Protein AF-M4C6X8-F1 (afdb_monomer_lite)

Sequence (72 aa):
IPATVFFVNGQHMKVDYGTPDHTKFIGAFRTKQDFIDLVEVIYRGARHGKLIVNCPIEKSHIPQYDLIYKDI

Structure (mmCIF, N/CA/C/O backbone):
data_AF-M4C6X8-F1
#
_entry.id   AF-M4C6X8-F1
#
loop_
_atom_site.group_PDB
_atom_site.id
_atom_site.type_symbol
_atom_site.label_atom_id
_atom_site.label_alt_id
_atom_site.label_comp_id
_atom_site.label_asym_id
_atom_site.label_entity_id
_atom_site.label_seq_id
_atom_site.pdbx_PDB_ins_code
_atom_site.Cartn_x
_atom_site.Cartn_y
_atom_site.Cartn_z
_atom_site.occupancy
_atom_site.B_iso_or_equiv
_atom_site.auth_seq_id
_atom_site.auth_comp_id
_atom_site.auth_asym_id
_atom_site.auth_atom_id
_atom_site.pdbx_PDB_model_num
ATOM 1 N N . ILE A 1 1 ? 6.428 12.559 -10.822 1.00 78.69 1 ILE A N 1
ATOM 2 C CA . ILE A 1 1 ? 5.925 11.175 -10.627 1.00 78.69 1 ILE A CA 1
ATOM 3 C C . ILE A 1 1 ? 4.719 11.270 -9.698 1.00 78.69 1 ILE A C 1
ATOM 5 O O . ILE A 1 1 ? 4.822 12.030 -8.739 1.00 78.69 1 ILE A O 1
ATOM 9 N N . PRO A 1 2 ? 3.578 10.620 -9.991 1.00 93.19 2 PRO A N 1
ATOM 10 C CA . PRO A 1 2 ? 2.422 10.665 -9.098 1.00 93.19 2 PRO A CA 1
ATOM 11 C C . PRO A 1 2 ? 2.758 10.050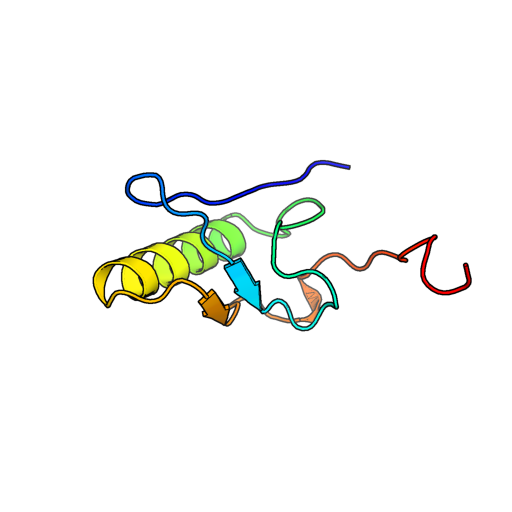 -7.733 1.00 93.19 2 PRO A C 1
ATOM 13 O O . PRO A 1 2 ? 3.559 9.119 -7.643 1.00 93.19 2 PRO A O 1
ATOM 16 N N . ALA A 1 3 ? 2.134 10.585 -6.688 1.00 95.38 3 ALA A N 1
ATOM 17 C CA . ALA A 1 3 ? 2.192 10.049 -5.337 1.00 95.38 3 ALA A CA 1
ATOM 18 C C . ALA A 1 3 ? 0.764 9.876 -4.816 1.00 95.38 3 ALA A C 1
ATOM 20 O O . ALA A 1 3 ? -0.030 10.817 -4.858 1.00 95.38 3 ALA A O 1
ATOM 21 N N . THR A 1 4 ? 0.439 8.682 -4.333 1.00 97.62 4 THR A N 1
ATOM 22 C CA . THR A 1 4 ? -0.892 8.352 -3.814 1.00 97.62 4 THR A CA 1
ATOM 23 C C . THR A 1 4 ? -0.808 8.103 -2.314 1.00 97.62 4 THR A C 1
ATOM 25 O O . THR A 1 4 ? 0.015 7.314 -1.852 1.00 97.62 4 THR A O 1
ATOM 28 N N . VAL A 1 5 ? -1.662 8.783 -1.550 1.00 98.31 5 VAL A N 1
ATOM 29 C CA . VAL A 1 5 ? -1.765 8.663 -0.090 1.00 98.31 5 VAL A CA 1
ATOM 30 C C . VAL A 1 5 ? -3.160 8.159 0.252 1.00 98.31 5 VAL A C 1
ATOM 32 O O . VAL A 1 5 ? -4.139 8.596 -0.352 1.00 98.31 5 VAL A O 1
ATOM 35 N N . PHE A 1 6 ? -3.255 7.254 1.223 1.00 98.56 6 PHE A N 1
ATOM 36 C CA . PHE A 1 6 ? -4.514 6.634 1.615 1.00 98.56 6 PHE A CA 1
ATOM 37 C C . PHE A 1 6 ? -4.968 7.128 2.987 1.00 98.56 6 PHE A C 1
ATOM 39 O O . PHE A 1 6 ? -4.185 7.172 3.936 1.00 98.56 6 PHE A O 1
ATOM 46 N N . PHE A 1 7 ? -6.251 7.466 3.095 1.00 98.56 7 PHE A N 1
ATOM 47 C CA . PHE A 1 7 ? -6.898 7.822 4.353 1.00 98.56 7 PHE A CA 1
ATOM 48 C C . PHE A 1 7 ? -8.183 7.019 4.523 1.00 98.56 7 PHE A C 1
ATOM 50 O O . PHE A 1 7 ? -8.954 6.871 3.576 1.00 98.56 7 PHE A O 1
ATOM 57 N N . VAL A 1 8 ? -8.433 6.538 5.740 1.00 98.19 8 VAL A N 1
ATOM 58 C CA . VAL A 1 8 ? -9.704 5.914 6.128 1.00 98.19 8 VAL A CA 1
ATOM 59 C C . VAL A 1 8 ? -10.173 6.595 7.407 1.00 98.19 8 VAL A C 1
ATOM 61 O O . VAL A 1 8 ? -9.430 6.658 8.380 1.00 98.19 8 VAL A O 1
ATOM 64 N N . ASN A 1 9 ? -11.385 7.158 7.399 1.00 96.56 9 ASN A N 1
ATOM 65 C CA . ASN A 1 9 ? -11.951 7.909 8.531 1.00 96.56 9 ASN A CA 1
ATOM 66 C C . ASN A 1 9 ? -11.019 9.014 9.076 1.00 96.56 9 ASN A C 1
ATOM 68 O O . ASN A 1 9 ? -10.894 9.198 10.283 1.00 96.56 9 ASN A O 1
ATOM 72 N N . GLY A 1 10 ? -10.323 9.726 8.183 1.00 97.12 10 GLY A N 1
ATOM 73 C CA . GLY A 1 10 ? -9.381 10.793 8.548 1.00 97.12 10 GLY A CA 1
ATOM 74 C C . GLY A 1 10 ? -8.031 10.308 9.091 1.00 97.12 10 GLY A C 1
ATOM 75 O O . GLY A 1 10 ? -7.148 11.128 9.327 1.00 97.12 10 GLY A O 1
ATOM 76 N N . GLN A 1 11 ? -7.829 8.997 9.246 1.00 97.69 11 GLN A N 1
ATOM 77 C CA . GLN A 1 11 ? -6.549 8.424 9.653 1.00 97.69 11 GLN A CA 1
ATOM 78 C C . GLN A 1 11 ? -5.691 8.101 8.432 1.00 97.69 11 GLN A C 1
ATOM 80 O O . GLN A 1 11 ? -6.162 7.484 7.476 1.00 97.69 11 GLN A O 1
ATOM 85 N N . HIS A 1 12 ? -4.424 8.521 8.470 1.00 98.25 12 HIS A N 1
ATOM 86 C CA . HIS A 1 12 ? -3.441 8.207 7.435 1.00 98.25 12 HIS A CA 1
ATOM 87 C C . HIS A 1 12 ? -3.063 6.727 7.501 1.00 98.25 12 HIS A C 1
ATOM 89 O O . HIS A 1 12 ? -2.529 6.259 8.507 1.00 98.25 12 HIS A O 1
ATOM 95 N N . MET A 1 13 ? -3.323 6.009 6.413 1.00 98.69 13 MET A N 1
ATOM 96 C CA . MET A 1 13 ? -2.979 4.603 6.262 1.00 98.69 13 MET A CA 1
ATOM 97 C C . MET A 1 13 ? -1.596 4.474 5.633 1.00 98.69 13 MET A C 1
ATOM 99 O O . MET A 1 13 ? -1.369 4.916 4.503 1.00 98.69 13 MET A O 1
ATOM 103 N N . LYS A 1 14 ? -0.678 3.840 6.362 1.00 98.62 14 LYS A N 1
ATOM 104 C CA . LYS A 1 14 ? 0.641 3.465 5.850 1.00 98.62 14 LYS A CA 1
ATOM 105 C C . LYS A 1 14 ? 0.582 2.087 5.204 1.00 98.62 14 LYS A C 1
ATOM 107 O O . LYS A 1 14 ? -0.234 1.243 5.575 1.00 98.62 14 LYS A O 1
ATOM 112 N N . VAL A 1 15 ? 1.484 1.841 4.268 1.00 98.44 15 VAL A N 1
ATOM 113 C CA . VAL A 1 15 ? 1.614 0.537 3.623 1.00 98.44 15 VAL A CA 1
ATOM 114 C C . VAL A 1 15 ? 3.087 0.179 3.517 1.00 98.44 15 VAL A C 1
ATOM 116 O O . VAL A 1 15 ? 3.887 0.976 3.037 1.00 98.44 15 VAL A O 1
ATOM 119 N N . ASP A 1 16 ? 3.439 -1.018 3.964 1.00 97.75 16 ASP A N 1
ATOM 120 C CA . ASP A 1 16 ? 4.759 -1.596 3.752 1.00 97.75 16 ASP A CA 1
ATOM 121 C C . ASP A 1 16 ? 4.837 -2.186 2.335 1.00 97.75 16 ASP A C 1
ATOM 123 O O . ASP A 1 16 ? 4.242 -3.226 2.040 1.00 97.75 16 ASP A O 1
ATOM 127 N N . TYR A 1 17 ? 5.551 -1.487 1.451 1.00 95.25 17 T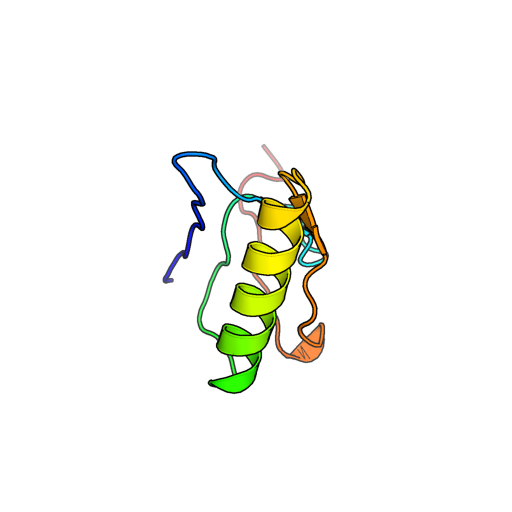YR A N 1
ATOM 128 C CA . TYR A 1 17 ? 5.818 -1.903 0.069 1.00 95.25 17 TYR A CA 1
ATOM 129 C C . TYR A 1 17 ? 7.147 -2.668 -0.079 1.00 95.25 17 TYR A C 1
ATOM 131 O O . TYR A 1 17 ? 7.557 -2.981 -1.195 1.00 95.25 17 TYR A O 1
ATOM 139 N N . GLY A 1 18 ? 7.867 -2.923 1.019 1.00 91.75 18 GLY A N 1
ATOM 140 C CA . GLY A 1 18 ? 9.265 -3.354 0.986 1.00 91.75 18 GLY A CA 1
ATOM 141 C C . GLY A 1 18 ? 10.243 -2.248 0.566 1.00 91.75 18 GLY A C 1
ATOM 142 O O . GLY A 1 18 ? 11.387 -2.546 0.226 1.00 91.75 18 GLY A O 1
ATOM 143 N N . THR A 1 19 ? 9.800 -0.986 0.576 1.00 89.88 19 THR A N 1
ATOM 144 C CA . THR A 1 19 ? 10.605 0.216 0.307 1.00 89.88 19 THR A CA 1
ATOM 145 C C . THR A 1 19 ? 10.781 1.040 1.585 1.00 89.88 19 THR A C 1
ATOM 147 O O . THR A 1 19 ? 9.940 0.939 2.467 1.00 89.88 19 THR A O 1
ATOM 150 N N . PRO A 1 20 ? 11.790 1.924 1.697 1.00 89.69 20 PRO A N 1
ATOM 151 C CA . PRO A 1 20 ? 12.019 2.694 2.928 1.00 89.69 20 PRO A CA 1
ATOM 152 C C . PRO A 1 20 ? 10.888 3.659 3.322 1.00 89.69 20 PRO A C 1
ATOM 154 O O . PRO A 1 20 ? 10.808 4.068 4.478 1.00 89.69 20 PRO A O 1
ATOM 157 N N . ASP A 1 21 ? 10.044 4.066 2.372 1.00 92.19 21 ASP A N 1
ATOM 158 C CA . ASP A 1 21 ? 8.908 4.952 2.619 1.00 92.19 21 ASP A CA 1
ATOM 159 C C . ASP A 1 21 ? 7.583 4.180 2.566 1.00 92.19 21 ASP A C 1
ATOM 161 O O . ASP A 1 21 ? 7.253 3.559 1.558 1.00 92.19 21 ASP A O 1
ATOM 165 N N . HIS A 1 22 ? 6.821 4.240 3.661 1.00 96.50 22 HIS A N 1
ATOM 166 C CA . HIS A 1 22 ? 5.514 3.587 3.813 1.00 96.50 22 HIS A CA 1
ATOM 167 C C . HIS A 1 22 ? 4.340 4.580 3.770 1.00 96.50 22 HIS A C 1
ATOM 169 O O . HIS A 1 22 ? 3.186 4.208 3.977 1.00 96.50 22 HIS A O 1
ATOM 175 N N . THR A 1 23 ? 4.616 5.874 3.594 1.00 97.25 23 THR A N 1
ATOM 176 C CA . THR A 1 23 ? 3.622 6.951 3.743 1.00 97.25 23 THR A CA 1
ATOM 177 C C . THR A 1 23 ? 2.794 7.189 2.487 1.00 97.25 23 THR A C 1
ATOM 179 O O . THR A 1 23 ? 1.694 7.738 2.568 1.00 97.25 23 THR A O 1
ATOM 182 N N . LYS A 1 24 ? 3.317 6.784 1.332 1.00 96.06 24 LYS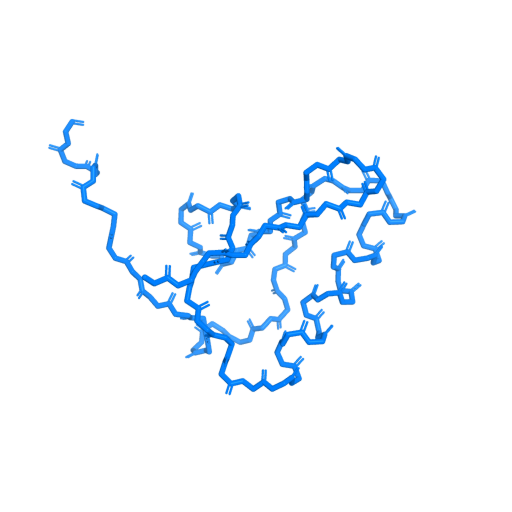 A N 1
ATOM 183 C CA . LYS A 1 24 ? 2.742 7.034 0.013 1.00 96.06 24 LYS A CA 1
ATOM 184 C C . LYS A 1 24 ? 3.190 5.964 -0.971 1.00 96.06 24 LYS A C 1
ATOM 186 O O . LYS A 1 24 ? 4.305 5.465 -0.875 1.00 96.06 24 LYS A O 1
ATOM 191 N N . PHE A 1 25 ? 2.329 5.645 -1.926 1.00 96.56 25 PHE A N 1
ATOM 192 C CA . PHE A 1 25 ? 2.711 4.883 -3.107 1.00 96.56 25 PHE A CA 1
ATOM 193 C C . PHE A 1 25 ? 3.311 5.849 -4.132 1.00 96.56 25 PHE A C 1
ATOM 195 O O . PHE A 1 25 ? 2.667 6.840 -4.486 1.00 96.56 25 PHE A O 1
ATOM 202 N N . ILE A 1 26 ? 4.534 5.588 -4.592 1.00 94.44 26 ILE A N 1
ATOM 203 C CA . ILE A 1 26 ? 5.218 6.405 -5.601 1.00 94.44 26 ILE A CA 1
ATOM 204 C C . ILE A 1 26 ? 5.137 5.706 -6.955 1.00 94.44 26 ILE A C 1
ATOM 206 O O . ILE A 1 26 ? 5.549 4.559 -7.089 1.00 94.44 26 ILE A O 1
ATOM 210 N N . GLY A 1 27 ? 4.656 6.418 -7.973 1.00 93.56 27 GLY A N 1
ATOM 211 C CA . GLY A 1 27 ? 4.539 5.895 -9.333 1.00 93.56 27 GLY A CA 1
ATOM 212 C C . GLY A 1 27 ? 3.129 5.443 -9.696 1.00 93.56 27 GLY A C 1
ATOM 213 O O .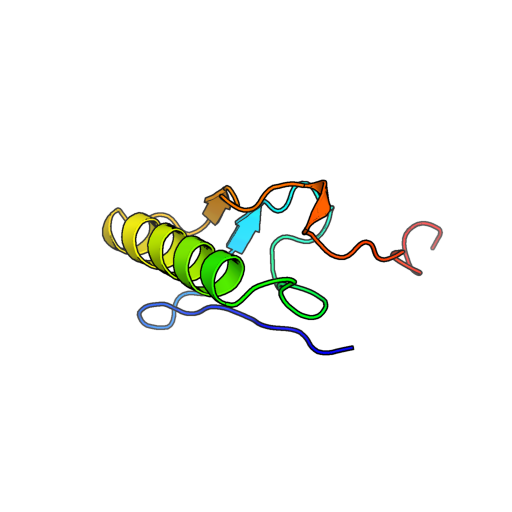 GLY A 1 27 ? 2.153 5.754 -9.015 1.00 93.56 27 GLY A O 1
ATOM 214 N N . ALA A 1 28 ? 3.023 4.762 -10.834 1.00 94.75 28 ALA A N 1
ATOM 215 C CA . ALA A 1 28 ? 1.766 4.236 -11.350 1.00 94.75 28 ALA A CA 1
ATOM 216 C C . ALA A 1 28 ? 1.668 2.729 -11.086 1.00 94.75 28 ALA A C 1
ATOM 218 O O . ALA A 1 28 ? 2.675 2.024 -11.106 1.00 94.75 28 ALA A O 1
ATOM 219 N N . PHE A 1 29 ? 0.447 2.241 -10.874 1.00 96.56 29 PHE A N 1
ATOM 220 C CA . PHE A 1 29 ? 0.169 0.809 -10.789 1.00 96.56 29 PHE A CA 1
ATOM 221 C C . PHE A 1 29 ? 0.357 0.154 -12.160 1.00 96.56 29 PHE A C 1
ATOM 223 O O . PHE A 1 29 ? -0.060 0.716 -13.176 1.00 96.56 29 PHE A O 1
ATOM 230 N N . ARG A 1 30 ? 0.965 -1.038 -12.191 1.00 96.94 30 ARG A N 1
ATOM 231 C CA . ARG A 1 30 ? 1.189 -1.794 -13.433 1.00 96.94 30 ARG A CA 1
ATOM 232 C C . ARG A 1 30 ? -0.132 -2.248 -14.050 1.00 96.94 30 ARG A C 1
ATOM 234 O O . ARG A 1 30 ? -0.311 -2.154 -15.263 1.00 96.94 30 ARG A O 1
ATOM 241 N N . THR A 1 31 ? -1.052 -2.733 -13.223 1.00 98.06 31 THR A N 1
ATOM 242 C CA . THR A 1 31 ? -2.377 -3.188 -13.645 1.00 98.06 31 THR A CA 1
ATOM 243 C C . THR A 1 31 ? -3.479 -2.553 -12.802 1.00 98.06 31 THR A C 1
ATOM 245 O O . THR A 1 31 ? -3.254 -2.058 -11.698 1.00 98.06 31 THR A O 1
ATOM 248 N N . LYS A 1 32 ? -4.715 -2.592 -13.313 1.00 98.25 32 LYS A N 1
ATOM 249 C CA . LYS A 1 32 ? -5.894 -2.185 -12.533 1.00 98.25 32 LYS A CA 1
ATOM 250 C C . LYS A 1 32 ? -6.100 -3.079 -11.306 1.00 98.25 32 LYS A C 1
ATOM 252 O O . LYS A 1 32 ? -6.565 -2.583 -10.287 1.00 98.25 32 LYS A O 1
ATOM 257 N N . GLN A 1 33 ? -5.755 -4.364 -11.411 1.00 98.31 33 GLN A N 1
ATOM 258 C CA . GLN A 1 33 ? -5.928 -5.323 -10.323 1.00 98.31 33 GLN A CA 1
ATOM 259 C C . GLN A 1 33 ? -4.986 -5.014 -9.155 1.00 98.31 33 GLN A C 1
ATOM 261 O O . GLN A 1 33 ? -5.457 -4.965 -8.028 1.00 98.31 33 GLN A O 1
ATOM 266 N N . ASP A 1 34 ? -3.724 -4.655 -9.426 1.00 98.25 34 ASP A N 1
ATOM 267 C CA . ASP A 1 34 ? -2.769 -4.252 -8.379 1.00 98.25 34 ASP A CA 1
ATOM 268 C C . ASP A 1 34 ? -3.331 -3.114 -7.505 1.00 98.25 34 ASP A C 1
ATOM 270 O O . ASP A 1 34 ? -3.210 -3.123 -6.280 1.00 98.25 34 ASP A O 1
ATOM 274 N N . PHE A 1 35 ? -3.987 -2.130 -8.132 1.00 98.19 35 PHE A N 1
ATOM 275 C CA . PHE A 1 35 ? -4.631 -1.035 -7.408 1.00 98.19 35 PHE A CA 1
ATOM 276 C C . PHE A 1 35 ? -5.818 -1.513 -6.560 1.00 98.19 35 PHE A C 1
ATOM 278 O O . PHE A 1 35 ? -5.942 -1.117 -5.401 1.00 98.19 35 PHE A O 1
ATOM 285 N N . ILE A 1 36 ? -6.684 -2.358 -7.128 1.00 98.69 36 ILE A N 1
ATOM 286 C CA . ILE A 1 36 ? -7.859 -2.905 -6.435 1.00 98.69 36 ILE A CA 1
ATOM 287 C C . ILE A 1 36 ? -7.428 -3.725 -5.213 1.00 98.69 36 ILE A C 1
ATOM 289 O O . ILE A 1 36 ? -7.950 -3.495 -4.121 1.00 98.69 36 ILE A O 1
ATOM 293 N N . ASP A 1 37 ? -6.446 -4.612 -5.374 1.00 98.69 37 ASP A N 1
ATOM 294 C CA . ASP A 1 37 ? -5.941 -5.485 -4.310 1.00 98.69 37 ASP A CA 1
ATOM 295 C C . ASP A 1 37 ? -5.337 -4.669 -3.163 1.00 98.69 37 ASP A C 1
ATOM 297 O O . ASP A 1 37 ? -5.611 -4.915 -1.985 1.00 98.69 37 ASP A O 1
ATOM 301 N N . LEU A 1 38 ? -4.553 -3.636 -3.490 1.00 98.50 38 LEU A N 1
ATOM 302 C CA . LEU A 1 38 ? -3.990 -2.744 -2.481 1.00 98.50 38 LEU A CA 1
ATOM 303 C C . LEU A 1 38 ? -5.089 -2.020 -1.689 1.00 98.50 38 LEU A C 1
ATOM 305 O O . LEU A 1 38 ? -5.036 -1.978 -0.457 1.00 98.50 38 LEU A O 1
ATOM 309 N N . VAL A 1 39 ? -6.096 -1.472 -2.374 1.00 98.56 39 VAL A N 1
ATOM 310 C CA . VAL A 1 39 ? -7.226 -0.793 -1.723 1.00 98.56 39 VAL A CA 1
ATOM 311 C C . VAL A 1 39 ? -8.016 -1.761 -0.838 1.00 98.56 39 VAL A C 1
ATOM 313 O O . VAL A 1 39 ? -8.394 -1.389 0.275 1.00 98.56 39 VAL A O 1
ATOM 316 N N . GLU A 1 40 ? -8.228 -3.004 -1.278 1.00 98.69 40 GLU A N 1
ATOM 317 C CA . GLU A 1 40 ? -8.897 -4.037 -0.484 1.00 98.69 40 GLU A CA 1
ATOM 318 C C . GLU A 1 40 ? -8.152 -4.305 0.831 1.00 98.69 40 GLU A C 1
ATOM 320 O O . GLU A 1 40 ? -8.760 -4.291 1.907 1.00 98.69 40 GLU A O 1
ATOM 325 N N . VAL A 1 41 ? -6.834 -4.511 0.767 1.00 98.56 41 VAL A N 1
ATOM 326 C CA . VAL A 1 41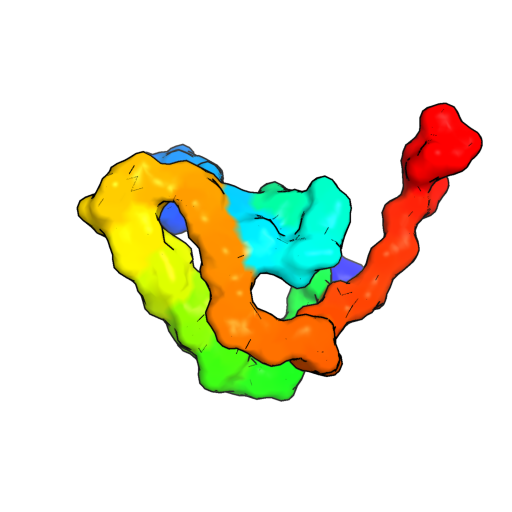 ? -6.010 -4.787 1.951 1.00 98.56 41 VAL A CA 1
ATOM 327 C C . VAL A 1 41 ? -5.983 -3.596 2.907 1.00 98.56 41 VAL A C 1
ATOM 329 O O . VAL A 1 41 ? -6.116 -3.791 4.119 1.00 98.56 41 VAL A O 1
ATOM 332 N N . ILE A 1 42 ? -5.889 -2.366 2.391 1.00 98.69 42 ILE A N 1
ATOM 333 C CA . ILE A 1 42 ? -5.980 -1.141 3.200 1.00 98.69 42 ILE A CA 1
ATOM 334 C C . ILE A 1 42 ? -7.334 -1.070 3.906 1.00 98.69 42 ILE A C 1
ATOM 336 O O . ILE A 1 42 ? -7.383 -0.879 5.122 1.00 98.69 42 ILE A O 1
ATOM 340 N N . TYR A 1 43 ? -8.430 -1.263 3.171 1.00 98.44 43 TYR A N 1
ATOM 341 C CA . TYR A 1 43 ? -9.778 -1.197 3.724 1.00 98.44 43 TYR A CA 1
ATOM 342 C C . TYR A 1 43 ? -10.011 -2.271 4.793 1.00 98.44 43 TYR A C 1
ATOM 344 O O . TYR A 1 43 ? -10.476 -1.965 5.894 1.00 98.44 43 TYR A O 1
ATOM 352 N N . ARG A 1 44 ? -9.639 -3.528 4.518 1.00 98.50 44 ARG A N 1
ATOM 353 C CA . ARG A 1 44 ? -9.727 -4.622 5.497 1.00 98.50 44 ARG A CA 1
ATOM 354 C C . ARG A 1 44 ? -8.860 -4.341 6.719 1.00 98.50 44 ARG A C 1
ATOM 356 O O . ARG A 1 44 ? -9.330 -4.543 7.834 1.00 98.50 44 ARG A O 1
ATOM 363 N N . GLY A 1 45 ? -7.632 -3.861 6.536 1.00 98.50 45 GLY A N 1
ATOM 364 C CA . GLY A 1 45 ? -6.733 -3.516 7.636 1.00 98.50 45 GLY A CA 1
ATOM 365 C C . GLY A 1 45 ? -7.296 -2.411 8.525 1.00 98.50 45 GLY A C 1
ATOM 366 O O . GLY A 1 45 ? -7.368 -2.587 9.742 1.00 98.50 45 GLY A O 1
ATOM 367 N N . ALA A 1 46 ? -7.777 -1.324 7.921 1.00 98.25 46 ALA A N 1
ATOM 368 C CA . ALA A 1 46 ? -8.386 -0.206 8.633 1.00 98.25 46 ALA A CA 1
ATOM 369 C C . ALA A 1 46 ? -9.640 -0.633 9.414 1.00 98.25 46 ALA A C 1
ATOM 371 O O . ALA A 1 46 ? -9.812 -0.246 10.568 1.00 98.25 46 ALA A O 1
ATOM 372 N N . ARG A 1 47 ? -10.485 -1.506 8.840 1.00 97.81 47 ARG A N 1
ATOM 373 C CA . ARG A 1 47 ? -11.650 -2.079 9.546 1.00 97.81 47 ARG A CA 1
ATOM 374 C C . ARG A 1 47 ? -11.284 -2.888 10.792 1.00 97.81 47 ARG A C 1
ATOM 376 O O . ARG A 1 47 ? -12.122 -3.015 11.677 1.00 97.81 47 ARG A O 1
ATOM 383 N N . HIS A 1 48 ? -10.063 -3.415 10.865 1.00 97.69 48 HIS A N 1
ATOM 384 C CA . HIS A 1 48 ? -9.528 -4.110 12.040 1.00 97.69 48 HIS A CA 1
ATOM 385 C C . HIS A 1 48 ? -8.660 -3.193 12.925 1.00 97.69 48 HIS A C 1
ATOM 387 O O . HIS A 1 48 ? -7.927 -3.685 13.779 1.00 97.69 48 HIS A O 1
ATOM 393 N N . GLY A 1 49 ? -8.706 -1.872 12.719 1.00 96.81 49 GLY A N 1
ATOM 394 C CA . GLY A 1 49 ? -7.977 -0.889 13.525 1.00 96.81 49 GLY A CA 1
ATOM 395 C C . GLY A 1 49 ? -6.479 -0.786 13.224 1.00 96.81 49 GLY A C 1
ATOM 396 O O . GLY A 1 49 ? -5.743 -0.187 14.006 1.00 96.81 49 GLY A O 1
ATOM 397 N N . LYS A 1 50 ? -5.993 -1.361 12.115 1.00 98.12 50 LYS A N 1
ATOM 398 C CA . LYS A 1 50 ? -4.589 -1.208 11.710 1.00 98.12 50 LYS A CA 1
ATOM 399 C C . LYS A 1 50 ? -4.359 0.175 11.100 1.00 98.12 50 LYS A C 1
ATOM 401 O O . LYS A 1 50 ? -5.178 0.642 10.321 1.00 98.12 50 LYS A O 1
ATOM 406 N N . LEU A 1 51 ? -3.202 0.771 11.391 1.00 97.62 51 LEU A N 1
ATOM 407 C CA . LEU A 1 51 ? -2.713 2.012 10.760 1.00 97.62 51 LEU A CA 1
ATOM 408 C C . LEU A 1 51 ? -1.632 1.753 9.698 1.00 97.62 51 LEU A C 1
ATOM 410 O O . LEU A 1 51 ? -1.239 2.657 8.963 1.00 97.62 51 LEU A O 1
ATOM 414 N N . ILE A 1 52 ? -1.140 0.515 9.633 1.00 98.44 52 ILE A N 1
ATOM 415 C CA . ILE A 1 52 ? -0.187 0.042 8.634 1.00 98.44 52 ILE A CA 1
ATOM 416 C C . ILE A 1 52 ? -0.584 -1.357 8.157 1.00 98.44 52 ILE A C 1
ATOM 418 O O . ILE A 1 52 ? -1.011 -2.196 8.957 1.00 98.44 52 ILE A O 1
ATOM 422 N N . VAL A 1 53 ? -0.466 -1.602 6.855 1.00 98.62 53 VAL A N 1
ATOM 423 C CA . VAL A 1 53 ? -0.727 -2.905 6.224 1.00 98.62 53 VAL A CA 1
ATOM 424 C C . VAL A 1 53 ? 0.431 -3.311 5.318 1.00 98.62 53 VAL A C 1
ATOM 426 O O . VAL A 1 53 ? 1.185 -2.456 4.868 1.00 98.62 53 VAL A O 1
ATOM 429 N N . ASN A 1 54 ? 0.562 -4.603 5.027 1.00 98.31 54 ASN A N 1
ATOM 430 C CA . ASN A 1 54 ? 1.550 -5.091 4.065 1.00 98.31 54 ASN A CA 1
ATOM 431 C C . ASN A 1 54 ? 0.967 -5.030 2.651 1.00 98.31 54 ASN A C 1
ATOM 433 O O . ASN A 1 54 ? -0.204 -5.357 2.458 1.00 98.31 54 ASN A O 1
ATOM 437 N N . CYS A 1 55 ? 1.775 -4.631 1.673 1.00 97.44 55 CYS A N 1
ATOM 438 C CA . CYS A 1 55 ? 1.368 -4.587 0.275 1.00 97.44 55 CYS A CA 1
ATOM 439 C C . CYS A 1 55 ? 1.106 -6.009 -0.272 1.00 97.44 55 CYS A C 1
ATOM 441 O O . CYS A 1 55 ? 1.975 -6.870 -0.117 1.00 97.44 55 CYS A O 1
ATOM 443 N N . PRO A 1 56 ? -0.048 -6.273 -0.922 1.00 97.69 56 PRO A N 1
ATOM 444 C CA . PRO A 1 56 ? -0.329 -7.569 -1.549 1.00 97.69 56 PRO A CA 1
ATOM 445 C C . PRO A 1 56 ? 0.284 -7.718 -2.950 1.00 97.69 56 PRO A C 1
ATOM 447 O O . PRO A 1 56 ? 0.322 -8.824 -3.481 1.00 97.69 56 PRO A O 1
ATOM 450 N N . ILE A 1 57 ? 0.730 -6.613 -3.558 1.00 97.38 57 ILE A N 1
ATOM 451 C CA . ILE A 1 57 ? 1.221 -6.568 -4.939 1.00 97.38 57 ILE A CA 1
ATOM 452 C C . ILE A 1 57 ? 2.578 -7.277 -5.040 1.00 97.38 57 ILE A C 1
ATOM 454 O O . ILE A 1 57 ? 3.450 -7.105 -4.182 1.00 97.38 57 ILE A O 1
ATOM 458 N N . GLU A 1 58 ? 2.789 -8.027 -6.124 1.00 95.31 58 GLU A N 1
ATOM 459 C CA . GLU A 1 58 ? 4.085 -8.634 -6.430 1.00 95.31 58 GLU A CA 1
ATOM 460 C C . GLU A 1 58 ? 5.201 -7.578 -6.487 1.00 95.31 58 GLU A C 1
ATOM 462 O O . GLU A 1 58 ? 5.075 -6.550 -7.151 1.00 95.31 58 GLU A O 1
ATOM 467 N N . LYS A 1 59 ? 6.346 -7.840 -5.841 1.00 93.50 59 LYS A N 1
ATOM 468 C CA . LYS A 1 59 ? 7.451 -6.862 -5.751 1.00 93.50 59 LYS A CA 1
ATOM 469 C C . LYS A 1 59 ? 7.947 -6.361 -7.111 1.00 93.50 59 LYS A C 1
ATOM 471 O O . LYS A 1 59 ? 8.341 -5.206 -7.221 1.00 93.50 59 LYS A O 1
ATOM 476 N N . SER A 1 60 ? 7.906 -7.202 -8.143 1.00 94.38 60 SER A N 1
ATOM 477 C CA . SER A 1 60 ? 8.290 -6.850 -9.518 1.00 94.38 60 SER A CA 1
ATOM 478 C C . SER A 1 60 ? 7.353 -5.820 -10.170 1.00 94.38 60 SER A C 1
ATOM 480 O O . SER A 1 60 ? 7.727 -5.200 -11.164 1.00 94.38 60 SER A O 1
ATOM 482 N N . HIS A 1 61 ? 6.142 -5.635 -9.637 1.00 95.75 61 HIS A N 1
ATOM 483 C CA . HIS A 1 61 ? 5.156 -4.657 -10.105 1.00 95.75 61 HIS A CA 1
ATOM 484 C C . HIS A 1 61 ? 5.256 -3.323 -9.356 1.00 95.75 61 HIS A C 1
ATOM 486 O O . HIS A 1 61 ? 4.635 -2.346 -9.776 1.00 95.75 61 HIS A O 1
ATOM 492 N N . ILE A 1 62 ? 6.015 -3.272 -8.256 1.00 93.75 62 ILE A N 1
ATOM 493 C CA . ILE A 1 62 ? 6.188 -2.067 -7.445 1.00 93.75 62 ILE A CA 1
ATOM 494 C C . ILE A 1 62 ? 7.262 -1.182 -8.098 1.00 93.75 62 ILE A C 1
ATOM 496 O O . ILE A 1 62 ? 8.407 -1.629 -8.249 1.00 93.75 62 ILE A O 1
ATOM 500 N N . PRO A 1 63 ? 6.936 0.071 -8.473 1.00 90.38 63 PRO A N 1
ATOM 501 C CA . PRO A 1 63 ? 7.910 0.995 -9.040 1.00 90.38 63 PRO A CA 1
ATOM 502 C C . PRO A 1 63 ? 9.102 1.207 -8.102 1.00 90.38 63 PRO A C 1
ATOM 504 O O . PRO A 1 63 ? 8.934 1.460 -6.910 1.00 90.38 63 PRO A O 1
ATOM 507 N N . GLN A 1 64 ? 10.309 1.125 -8.658 1.00 88.12 64 GLN A N 1
ATOM 508 C CA . GLN A 1 64 ? 11.546 1.414 -7.935 1.00 88.12 64 GLN A CA 1
ATOM 509 C C . GLN A 1 64 ? 11.898 2.896 -8.077 1.00 88.12 64 GLN A C 1
ATOM 511 O O . GLN A 1 64 ? 11.672 3.500 -9.127 1.00 88.12 64 GLN A O 1
ATOM 516 N N . TYR A 1 65 ? 12.443 3.485 -7.017 1.00 85.69 65 TYR A N 1
ATOM 517 C CA . TYR A 1 65 ? 12.896 4.871 -6.999 1.00 85.69 65 TYR A CA 1
ATOM 518 C C . TYR A 1 65 ? 14.065 5.031 -6.028 1.00 85.69 65 TYR A C 1
ATOM 520 O O . TYR A 1 65 ? 14.117 4.371 -4.987 1.00 85.69 65 TYR A O 1
ATOM 528 N N . ASP A 1 66 ? 14.966 5.953 -6.353 1.00 82.19 66 ASP A N 1
ATOM 529 C CA . ASP A 1 66 ? 16.089 6.303 -5.493 1.00 82.19 66 ASP A CA 1
ATOM 530 C C . ASP A 1 66 ? 15.723 7.467 -4.573 1.00 82.19 66 ASP A C 1
ATOM 532 O O . ASP A 1 66 ? 15.093 8.451 -4.971 1.00 82.19 66 ASP A O 1
ATOM 536 N N . LEU A 1 67 ? 16.125 7.349 -3.310 1.00 81.00 67 LEU A N 1
ATOM 537 C CA . LEU A 1 67 ? 15.973 8.411 -2.325 1.00 81.00 67 LEU A CA 1
ATOM 538 C C . LEU A 1 67 ? 17.233 9.275 -2.329 1.00 81.00 67 LEU A C 1
ATOM 540 O O . LEU A 1 67 ? 18.269 8.864 -1.820 1.00 81.00 67 LEU A O 1
ATOM 544 N N . ILE A 1 68 ? 17.113 10.490 -2.862 1.00 82.12 68 ILE A N 1
ATOM 545 C CA . ILE A 1 68 ? 18.223 11.445 -3.042 1.00 82.12 68 ILE A CA 1
ATOM 546 C C . ILE A 1 68 ? 18.833 11.994 -1.739 1.00 82.12 68 ILE A C 1
ATOM 548 O O . ILE A 1 68 ? 19.847 12.675 -1.785 1.00 82.12 68 ILE A O 1
ATOM 552 N N . TYR A 1 69 ? 18.215 11.740 -0.586 1.00 72.62 69 TYR A N 1
ATOM 553 C CA . TYR A 1 69 ? 18.619 12.297 0.712 1.00 72.62 69 TYR A CA 1
ATOM 554 C C . TYR A 1 69 ? 19.255 11.267 1.654 1.00 72.62 69 TYR A C 1
ATOM 556 O O . TYR A 1 69 ? 19.443 11.560 2.828 1.00 72.62 69 TYR A O 1
ATOM 564 N N . LYS A 1 70 ? 19.549 10.047 1.186 1.00 60.81 70 LYS A N 1
ATOM 565 C CA . LYS A 1 70 ? 20.183 9.022 2.034 1.00 60.81 70 LYS A CA 1
ATOM 566 C C . LYS A 1 70 ? 21.645 9.323 2.390 1.00 60.81 70 LYS A C 1
ATOM 568 O O . LYS A 1 70 ? 22.125 8.756 3.364 1.00 60.81 70 LYS A O 1
ATOM 573 N N . ASP A 1 71 ? 22.301 10.213 1.647 1.00 62.84 71 ASP A N 1
ATOM 574 C CA . ASP A 1 71 ? 23.723 10.553 1.797 1.00 62.84 71 ASP A CA 1
ATOM 575 C C . ASP A 1 71 ? 23.958 11.977 2.350 1.00 62.84 71 ASP A C 1
ATOM 577 O O . ASP A 1 71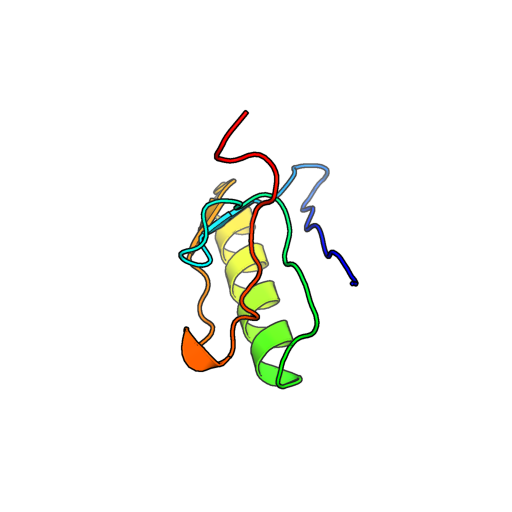 ? 25.044 12.533 2.178 1.00 62.84 71 ASP A O 1
ATOM 581 N N . ILE A 1 72 ? 22.938 12.588 2.974 1.00 56.78 72 ILE A N 1
ATOM 582 C CA . ILE A 1 72 ? 23.011 13.913 3.623 1.00 56.78 72 ILE A CA 1
ATOM 583 C C . ILE A 1 72 ? 22.990 13.749 5.142 1.00 56.78 72 ILE A C 1
ATOM 585 O O . ILE A 1 72 ? 22.122 12.992 5.633 1.00 56.78 72 ILE A O 1
#

pLDDT: mean 93.74, std 8.74, range [56.78, 98.69]

Secondary structure (DSSP, 8-state):
--EE-EEETTEEEEEE-SSS--SSEES--SSHHHHHHHHHHHHHHHHTT-SEEE--S-GGGSPP---TTTT-

InterPro domains:
  IPR004123 Dim1 family [PF02966] (2-58)
  IPR004123 Dim1 family [PTHR12052] (3-65)
  IPR004123 Dim1 family [SM01410] (1-59)
  IPR036249 Thioredoxin-like superfamily [SSF52833] (1-59)

Foldseek 3Di:
DDKAWDDDPNATAFEPLVDPGRGIQPDDFPDPVQVVQQVVQSVVCVVVVHSYGYRPDDNVRRDDDDDPPPVD

Radius of gyration: 12.48 Å; chains: 1; bounding box: 36×22×27 Å

Organism: Hyaloperonospora arabidopsidis (strain Emoy2) (NCBI:txid559515)